Protein AF-A0A1E7ES60-F1 (afdb_monomer_lite)

Secondary structure (DSSP, 8-state):
------------S--------EEE-GGG-EEE-TTT----HHHHHHHHHHHHH---SS--EEEEEETTTTEEEEEEE-TT-SSPPBHHHHHHHHHHHHHPPPHHHHHHHHHSPTTSPP-HHHHHHHHHHHHHHHHHHHHHTT----

Organism: NCBI:txid635003

InterPro domains:
  IPR012340 Nucleic acid-binding, OB-fold [G3DSA:2.40.50.140] (4-117)
  IPR012340 Nucleic acid-binding, OB-fold [SSF50249] (58-112)
  IPR013846 mRNA capping enzyme, C-terminal domain [PF03919] (33-106)

Structure (mmCIF, N/CA/C/O backbone):
data_AF-A0A1E7ES60-F1
#
_entry.id   AF-A0A1E7ES60-F1
#
loop_
_atom_site.group_PDB
_atom_site.id
_atom_site.type_symbol
_atom_site.label_atom_id
_atom_site.label_alt_id
_atom_site.label_comp_id
_atom_site.label_asym_id
_atom_site.label_entity_id
_atom_site.label_seq_id
_atom_site.pdbx_PDB_ins_code
_atom_site.Cartn_x
_atom_site.Cartn_y
_atom_site.Cartn_z
_atom_site.occupancy
_atom_site.B_iso_or_equiv
_atom_site.auth_seq_id
_atom_site.auth_comp_id
_atom_site.auth_asym_id
_atom_site.auth_atom_id
_atom_site.pdbx_PDB_model_num
ATOM 1 N N . MET A 1 1 ? 22.400 56.975 -8.369 1.00 43.59 1 MET A N 1
ATOM 2 C CA . MET A 1 1 ? 21.358 56.169 -9.038 1.00 43.59 1 MET A CA 1
ATOM 3 C C . MET A 1 1 ? 22.030 55.004 -9.739 1.00 43.59 1 MET A C 1
ATOM 5 O O . MET A 1 1 ? 22.683 55.236 -10.743 1.00 43.59 1 MET A O 1
ATOM 9 N N . ALA A 1 2 ? 21.927 53.813 -9.154 1.00 41.75 2 ALA A N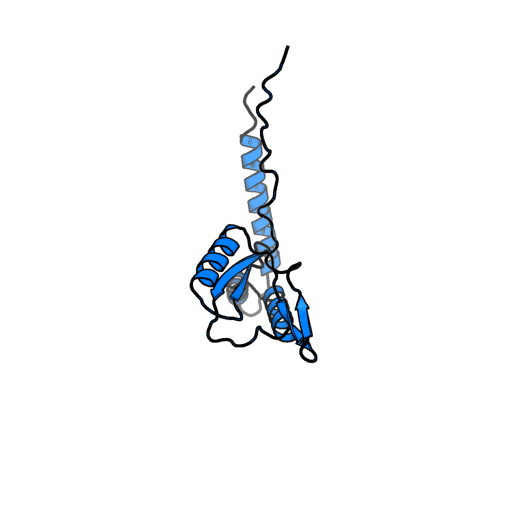 1
ATOM 10 C CA . ALA A 1 2 ? 21.870 52.503 -9.809 1.00 41.75 2 ALA A CA 1
ATOM 11 C C . ALA A 1 2 ? 21.872 51.477 -8.667 1.00 41.75 2 ALA A C 1
ATOM 13 O O . ALA A 1 2 ? 22.897 51.224 -8.041 1.00 41.75 2 ALA A O 1
ATOM 14 N N . ASP A 1 3 ? 20.665 51.042 -8.329 1.00 36.84 3 ASP A N 1
ATOM 15 C CA . ASP A 1 3 ? 20.319 50.119 -7.257 1.00 36.84 3 ASP A CA 1
ATOM 16 C C . ASP A 1 3 ? 20.841 48.712 -7.587 1.00 36.84 3 ASP A C 1
ATOM 18 O O . ASP A 1 3 ? 20.545 48.156 -8.647 1.00 36.84 3 ASP A O 1
ATOM 22 N N . GLY A 1 4 ? 21.679 48.171 -6.704 1.00 43.28 4 GLY A N 1
ATOM 23 C CA . GLY A 1 4 ? 22.247 46.832 -6.807 1.00 43.28 4 GLY A CA 1
ATOM 24 C C . GLY A 1 4 ? 21.235 45.802 -6.325 1.00 43.28 4 GLY A C 1
ATOM 25 O O . GLY A 1 4 ? 21.339 45.306 -5.206 1.00 43.28 4 GLY A O 1
ATOM 26 N N . GLY A 1 5 ? 20.254 45.496 -7.172 1.00 33.72 5 GLY A N 1
ATOM 27 C CA . GLY A 1 5 ? 19.283 44.437 -6.930 1.00 33.72 5 GLY A CA 1
ATOM 28 C C . GLY A 1 5 ? 19.958 43.068 -6.955 1.00 33.72 5 GLY A C 1
ATOM 29 O O . GLY A 1 5 ? 20.192 42.494 -8.018 1.00 33.72 5 GLY A O 1
ATOM 30 N N . TYR A 1 6 ? 20.262 42.533 -5.772 1.00 41.00 6 TYR A N 1
ATOM 31 C CA . TYR A 1 6 ? 20.520 41.112 -5.582 1.00 41.00 6 TYR A CA 1
ATOM 32 C C . TYR A 1 6 ? 19.271 40.350 -6.024 1.00 41.00 6 TYR A C 1
ATOM 34 O O . TYR A 1 6 ? 18.265 40.320 -5.315 1.00 41.00 6 TYR A O 1
ATOM 42 N N . ASN A 1 7 ? 19.331 39.746 -7.212 1.00 41.75 7 ASN A N 1
ATOM 43 C CA . ASN A 1 7 ? 18.328 38.794 -7.665 1.00 41.75 7 ASN A CA 1
ATOM 44 C C . ASN A 1 7 ? 18.360 37.589 -6.723 1.00 41.75 7 ASN A C 1
ATOM 46 O O . ASN A 1 7 ? 19.124 36.642 -6.909 1.00 41.75 7 ASN A O 1
ATOM 50 N N . HIS A 1 8 ? 17.512 37.641 -5.701 1.00 40.12 8 HIS A N 1
ATOM 51 C CA . HIS A 1 8 ? 17.054 36.476 -4.972 1.00 40.12 8 HIS A CA 1
ATOM 52 C C . HIS A 1 8 ? 16.254 35.648 -5.981 1.00 40.12 8 HIS A C 1
ATOM 54 O O . HIS A 1 8 ? 15.051 35.840 -6.156 1.00 40.12 8 HIS A O 1
ATOM 60 N N . ARG A 1 9 ? 16.954 34.791 -6.737 1.00 39.56 9 ARG A N 1
ATOM 61 C CA . ARG A 1 9 ? 16.306 33.701 -7.459 1.00 39.56 9 ARG A CA 1
ATOM 62 C C . ARG A 1 9 ? 15.603 32.885 -6.387 1.00 39.56 9 ARG A C 1
ATOM 64 O O . ARG A 1 9 ? 16.254 32.171 -5.630 1.00 39.56 9 ARG A O 1
ATOM 71 N N . ARG A 1 10 ? 14.292 33.084 -6.279 1.00 40.09 10 ARG A N 1
ATOM 72 C CA . ARG A 1 10 ? 13.399 32.152 -5.611 1.00 40.09 10 ARG A CA 1
ATOM 73 C C . ARG A 1 10 ? 13.713 30.780 -6.193 1.00 40.09 10 ARG A C 1
ATOM 75 O O . ARG A 1 10 ? 13.583 30.583 -7.398 1.00 40.09 10 ARG A O 1
ATOM 82 N N . ALA A 1 11 ? 14.202 29.891 -5.343 1.00 42.84 11 ALA A N 1
ATOM 83 C CA . ALA A 1 11 ? 14.204 28.460 -5.588 1.00 42.84 11 ALA A CA 1
ATOM 84 C C . ALA A 1 11 ? 12.755 27.968 -5.430 1.00 42.84 11 ALA A C 1
ATOM 86 O O . ALA A 1 11 ? 12.447 27.228 -4.504 1.00 42.84 11 ALA A O 1
ATOM 87 N N . ASP A 1 12 ? 11.857 28.507 -6.258 1.00 42.22 12 ASP A N 1
ATOM 88 C CA . ASP A 1 12 ? 10.484 28.031 -6.368 1.00 42.22 12 ASP A CA 1
ATOM 89 C C . ASP A 1 12 ? 10.533 26.786 -7.276 1.00 42.22 12 ASP A C 1
ATOM 91 O O . ASP A 1 12 ? 10.764 26.907 -8.476 1.00 42.22 12 ASP A O 1
ATOM 95 N N . ASP A 1 13 ? 10.379 25.611 -6.658 1.00 45.12 13 ASP A N 1
ATOM 96 C CA . ASP A 1 13 ? 9.638 24.445 -7.172 1.00 45.12 13 ASP A CA 1
ATOM 97 C C . ASP A 1 13 ? 10.024 23.811 -8.531 1.00 45.12 13 ASP A C 1
ATOM 99 O O . ASP A 1 13 ? 9.143 23.432 -9.297 1.00 45.12 13 ASP A O 1
ATOM 103 N N . ASP A 1 14 ? 11.313 23.594 -8.815 1.00 42.62 14 ASP A N 1
ATOM 104 C CA . ASP A 1 14 ? 11.765 22.834 -10.009 1.00 42.62 14 ASP A CA 1
ATOM 105 C C . ASP A 1 14 ? 12.347 21.428 -9.692 1.00 42.62 14 ASP A C 1
ATOM 107 O O . ASP A 1 14 ? 12.975 20.806 -10.545 1.00 42.62 14 ASP A O 1
ATOM 111 N N . ASP A 1 15 ? 12.125 20.887 -8.484 1.00 47.41 15 ASP A N 1
ATOM 112 C CA . ASP A 1 15 ? 12.553 19.523 -8.078 1.00 47.41 15 ASP A CA 1
ATOM 113 C C . ASP A 1 15 ? 11.454 18.451 -8.237 1.00 47.41 15 ASP A C 1
ATOM 115 O O . ASP A 1 15 ? 11.603 17.305 -7.792 1.00 47.41 15 ASP A O 1
ATOM 119 N N . ASP A 1 16 ? 10.335 18.810 -8.859 1.00 54.28 16 ASP A N 1
ATOM 120 C CA . ASP A 1 16 ? 9.114 18.006 -8.908 1.00 54.28 16 ASP A CA 1
ATOM 121 C C . ASP A 1 16 ? 8.915 17.369 -10.29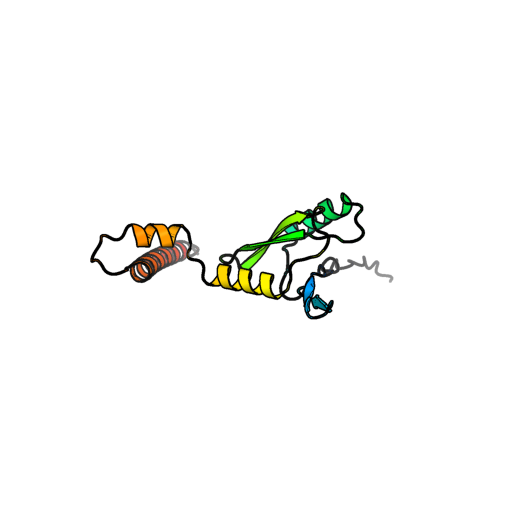1 1.00 54.28 16 ASP A C 1
ATOM 123 O O . ASP A 1 16 ? 7.805 17.340 -10.815 1.00 54.28 16 ASP A O 1
ATOM 127 N N . ASP A 1 17 ? 9.990 16.874 -10.919 1.00 56.19 17 ASP A N 1
ATOM 128 C CA . ASP A 1 17 ? 9.842 16.048 -12.122 1.00 56.19 17 ASP A CA 1
ATOM 129 C C . ASP A 1 17 ? 9.122 14.751 -11.706 1.00 56.19 17 ASP A C 1
ATOM 131 O O . ASP A 1 17 ? 9.685 13.943 -10.947 1.00 56.19 17 ASP A O 1
ATOM 135 N N . PRO A 1 18 ? 7.843 14.562 -12.089 1.00 64.94 18 PRO A N 1
ATOM 136 C CA . PRO A 1 18 ? 7.058 13.464 -11.569 1.00 64.94 18 PRO A CA 1
ATOM 137 C C . PRO A 1 18 ? 7.637 12.172 -12.130 1.00 64.94 18 PRO A C 1
ATOM 139 O O . PRO A 1 18 ? 7.678 11.968 -13.346 1.00 64.94 18 PRO A O 1
ATOM 142 N N . LEU A 1 19 ? 8.067 11.280 -11.234 1.00 79.31 19 LEU A N 1
ATOM 143 C CA . LEU A 1 19 ? 8.518 9.945 -11.608 1.00 79.31 19 LEU A CA 1
ATOM 144 C C . LEU A 1 19 ? 7.456 9.302 -12.506 1.00 79.31 19 LEU A C 1
ATOM 146 O O . LEU A 1 19 ? 6.330 9.040 -12.074 1.00 79.31 19 LEU A O 1
ATOM 150 N N . THR A 1 20 ? 7.826 9.038 -13.758 1.00 86.75 20 THR A N 1
ATOM 151 C CA . THR A 1 20 ? 6.933 8.355 -14.688 1.00 86.75 20 THR A CA 1
ATOM 152 C C . THR A 1 20 ? 6.861 6.884 -14.303 1.00 86.75 20 THR A C 1
ATOM 154 O O . THR A 1 20 ? 7.853 6.155 -14.347 1.00 86.75 20 THR A O 1
ATOM 157 N N . THR A 1 21 ? 5.683 6.441 -13.873 1.00 90.44 21 THR A N 1
ATOM 158 C CA . THR A 1 21 ? 5.434 5.059 -13.459 1.00 90.44 21 THR A CA 1
ATOM 159 C C . THR A 1 21 ? 4.424 4.415 -14.388 1.00 90.44 21 THR A C 1
ATOM 161 O O . THR A 1 21 ? 3.466 5.039 -14.843 1.00 90.44 21 THR A O 1
ATOM 164 N N . GLY A 1 22 ? 4.637 3.139 -14.690 1.00 92.44 22 GLY A N 1
ATOM 165 C CA . GLY A 1 22 ? 3.768 2.415 -15.599 1.00 92.44 22 GLY A CA 1
ATOM 166 C C . GLY A 1 22 ? 3.752 0.924 -15.329 1.00 92.44 22 GLY A C 1
ATOM 167 O O . GLY A 1 22 ? 4.699 0.348 -14.794 1.00 92.44 22 GLY A O 1
ATOM 168 N N . VAL A 1 23 ? 2.642 0.308 -15.713 1.00 93.81 23 VAL A N 1
ATOM 169 C CA . VAL A 1 23 ? 2.409 -1.135 -15.610 1.00 93.81 23 VAL A CA 1
ATOM 170 C C . VAL A 1 23 ? 2.039 -1.692 -16.983 1.00 93.81 23 VAL A C 1
ATOM 172 O O . VAL A 1 23 ? 1.728 -0.934 -17.906 1.00 93.81 23 VAL A O 1
ATOM 175 N N . MET A 1 24 ? 2.079 -3.014 -17.145 1.00 94.31 24 MET A N 1
ATOM 176 C CA . MET A 1 24 ? 1.674 -3.643 -18.405 1.00 94.31 24 MET A CA 1
ATOM 177 C C . MET A 1 24 ? 0.152 -3.570 -18.574 1.00 94.31 24 MET A C 1
ATOM 179 O O . MET A 1 24 ? -0.591 -3.935 -17.664 1.00 94.31 24 MET A O 1
ATOM 183 N N . GLY A 1 25 ? -0.312 -3.128 -19.741 1.00 90.81 25 GLY A N 1
ATOM 184 C CA . GLY A 1 25 ? -1.715 -3.157 -20.155 1.00 90.81 25 GLY A CA 1
ATOM 185 C C . GLY A 1 25 ? -2.034 -4.323 -21.095 1.00 90.81 25 GLY A C 1
ATOM 186 O O . GLY A 1 25 ? -1.194 -5.186 -21.365 1.00 90.81 25 GLY A O 1
ATOM 187 N N . ASN A 1 26 ? -3.257 -4.324 -21.628 1.00 87.56 26 ASN A N 1
ATOM 188 C CA . ASN A 1 26 ? -3.705 -5.311 -22.614 1.00 87.56 26 ASN A CA 1
ATOM 189 C C . ASN A 1 26 ? -2.977 -5.119 -23.956 1.00 87.56 26 ASN A C 1
ATOM 191 O O . ASN A 1 26 ? -2.547 -4.013 -24.270 1.00 87.56 26 ASN A O 1
ATOM 195 N N . GLU A 1 27 ? -2.872 -6.173 -24.771 1.00 84.19 27 GLU A N 1
ATOM 196 C CA . GLU A 1 27 ? -2.405 -6.081 -26.171 1.00 84.19 27 GLU A CA 1
ATOM 197 C C . GLU A 1 27 ? -1.058 -5.339 -26.348 1.00 84.19 27 GLU A C 1
ATOM 199 O O . GLU A 1 27 ? -0.875 -4.573 -27.287 1.00 84.19 27 GLU A O 1
ATOM 204 N N . GLN A 1 28 ? -0.097 -5.569 -25.441 1.00 75.06 28 GLN A N 1
ATOM 205 C CA . GLN A 1 28 ? 1.230 -4.915 -25.427 1.00 75.06 28 GLN A CA 1
ATOM 206 C C . GLN A 1 28 ? 1.206 -3.393 -25.195 1.00 75.06 28 GLN A C 1
ATOM 208 O O . GLN A 1 28 ? 2.187 -2.705 -25.476 1.00 75.06 28 GLN A O 1
ATOM 213 N N . THR A 1 29 ? 0.118 -2.855 -24.648 1.00 88.50 29 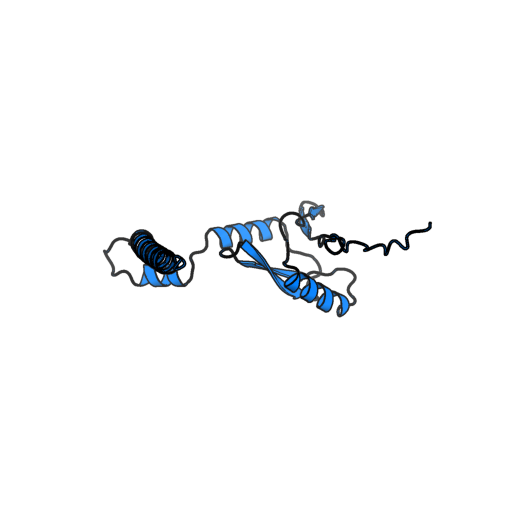THR A N 1
ATOM 214 C CA . THR A 1 29 ? 0.069 -1.456 -24.206 1.00 88.50 29 THR A CA 1
ATOM 215 C C . THR A 1 29 ? 0.744 -1.276 -22.844 1.00 88.50 29 THR A C 1
ATOM 217 O O . THR A 1 29 ? 0.933 -2.232 -22.088 1.00 88.50 29 THR A O 1
ATOM 220 N N . SER A 1 30 ? 1.108 -0.037 -22.515 1.00 89.38 30 SER A N 1
ATOM 221 C CA . SER A 1 30 ? 1.467 0.370 -21.156 1.00 89.38 30 SER A CA 1
ATOM 222 C C . SER A 1 30 ? 0.351 1.225 -20.560 1.00 89.38 30 SER A C 1
ATOM 224 O O . SER A 1 30 ? -0.303 2.000 -21.259 1.00 89.38 30 SER A O 1
ATOM 226 N N . VAL A 1 31 ? 0.124 1.076 -19.258 1.00 93.25 31 VAL A N 1
ATOM 227 C CA . VAL A 1 31 ? -0.804 1.918 -18.497 1.00 93.25 31 VAL A CA 1
ATOM 228 C C . VAL A 1 31 ? 0.021 2.864 -17.641 1.00 93.25 31 VAL A C 1
ATOM 230 O O . VAL A 1 31 ? 0.793 2.412 -16.795 1.00 93.25 31 VAL A O 1
ATOM 233 N N . ASP A 1 32 ? -0.140 4.165 -17.874 1.00 92.75 32 ASP A N 1
ATOM 234 C CA . ASP A 1 32 ? 0.485 5.213 -17.068 1.00 92.75 32 ASP A CA 1
ATOM 235 C C . ASP A 1 32 ? -0.192 5.301 -15.694 1.00 92.75 32 ASP A C 1
ATOM 237 O O . ASP A 1 32 ? -1.401 5.520 -15.582 1.00 92.75 32 ASP A O 1
ATOM 241 N N . MET A 1 33 ? 0.611 5.127 -14.648 1.00 92.69 33 MET A N 1
ATOM 242 C CA . MET A 1 33 ? 0.196 5.145 -13.249 1.00 92.69 33 MET A CA 1
ATOM 243 C C . MET A 1 33 ? 0.752 6.357 -12.491 1.00 92.69 33 MET A C 1
ATOM 245 O O . MET A 1 33 ? 0.481 6.492 -11.299 1.00 92.69 33 MET A O 1
ATOM 249 N N . SER A 1 34 ? 1.448 7.282 -13.160 1.00 90.94 34 SER A N 1
ATOM 250 C CA . SER A 1 34 ? 2.169 8.414 -12.542 1.00 90.94 34 SER A CA 1
ATOM 251 C C . SER A 1 34 ? 1.264 9.360 -11.749 1.00 90.94 34 SER A C 1
ATOM 253 O O . SER A 1 34 ? 1.700 10.048 -10.830 1.00 90.94 34 SER A O 1
ATOM 255 N N . ARG A 1 35 ? -0.036 9.389 -12.068 1.00 88.75 35 ARG A N 1
ATOM 256 C CA . ARG A 1 35 ? -1.029 10.160 -11.300 1.00 88.75 35 ARG A CA 1
ATOM 257 C C . ARG A 1 35 ? -1.384 9.526 -9.954 1.00 88.75 35 ARG A C 1
ATOM 259 O O . ARG A 1 35 ? -1.806 10.251 -9.057 1.00 88.75 35 ARG A O 1
ATOM 266 N N . TYR A 1 36 ? -1.245 8.208 -9.836 1.00 89.38 36 TYR A N 1
ATOM 267 C CA . TYR A 1 36 ? -1.706 7.415 -8.695 1.00 89.38 36 TYR A CA 1
ATOM 268 C C . TYR A 1 36 ? -0.561 6.908 -7.822 1.00 89.38 36 TYR A C 1
ATOM 270 O O . TYR A 1 36 ? -0.714 6.844 -6.605 1.00 89.38 36 TYR A O 1
ATOM 278 N N . VAL A 1 37 ? 0.577 6.567 -8.426 1.00 91.88 37 VAL A N 1
ATOM 279 C CA . VAL A 1 37 ? 1.782 6.146 -7.711 1.00 91.88 37 VAL A CA 1
ATOM 280 C C . VAL A 1 37 ? 2.668 7.366 -7.521 1.00 91.88 37 VAL A C 1
ATOM 282 O O . VAL A 1 37 ? 3.365 7.795 -8.438 1.00 91.88 37 VAL A O 1
ATOM 285 N N . LYS A 1 38 ? 2.615 7.935 -6.316 1.00 92.50 38 LYS A N 1
ATOM 286 C CA . LYS A 1 38 ? 3.433 9.080 -5.914 1.00 92.50 38 LYS A CA 1
ATOM 287 C C . LYS A 1 38 ? 4.270 8.701 -4.706 1.00 92.50 38 LYS A C 1
ATOM 289 O O . LYS A 1 38 ? 3.723 8.468 -3.631 1.00 92.50 38 LYS A O 1
ATOM 294 N N . LEU A 1 39 ? 5.581 8.637 -4.904 1.00 92.38 39 LEU A N 1
ATOM 295 C CA . LEU A 1 39 ? 6.533 8.404 -3.826 1.00 92.38 39 LEU A CA 1
ATOM 296 C C . LEU A 1 39 ? 6.848 9.731 -3.120 1.00 92.38 39 LEU A C 1
ATOM 298 O O . LEU A 1 39 ? 7.122 10.720 -3.805 1.00 92.38 39 LEU A O 1
ATOM 302 N N . PRO A 1 40 ? 6.868 9.764 -1.776 1.00 92.38 40 PRO A N 1
ATOM 303 C CA . PRO A 1 40 ? 7.466 10.861 -1.029 1.00 92.38 40 PRO A CA 1
ATOM 304 C C . PRO A 1 40 ? 8.919 11.090 -1.458 1.00 92.38 40 PRO A C 1
ATOM 306 O O . PRO A 1 40 ? 9.604 10.161 -1.895 1.00 92.38 40 PRO A O 1
ATOM 309 N N . ALA A 1 41 ? 9.422 12.315 -1.286 1.00 91.38 41 ALA A N 1
ATOM 310 C CA . ALA A 1 41 ? 10.766 12.689 -1.731 1.00 91.38 41 ALA A CA 1
ATOM 311 C C . ALA A 1 41 ? 11.858 11.736 -1.210 1.00 91.38 41 ALA A C 1
ATOM 313 O O . ALA A 1 41 ? 12.725 11.321 -1.974 1.00 91.38 41 ALA A O 1
ATOM 314 N N . SER A 1 42 ? 11.775 11.319 0.059 1.00 92.12 42 SER A N 1
ATOM 315 C CA . SER A 1 42 ? 12.714 10.361 0.658 1.00 92.12 42 SER A CA 1
ATOM 316 C C . SER A 1 42 ? 12.753 9.021 -0.079 1.00 92.12 42 SER A C 1
ATOM 318 O O . SER A 1 42 ? 13.825 8.466 -0.301 1.00 92.12 42 SER A O 1
ATOM 320 N N . GLU A 1 43 ? 11.592 8.515 -0.487 1.00 95.25 43 GLU A N 1
ATOM 321 C CA . GLU A 1 43 ? 11.458 7.240 -1.190 1.00 95.25 43 GLU A CA 1
ATOM 322 C C . GLU A 1 43 ? 11.899 7.362 -2.651 1.00 95.25 43 GLU A C 1
ATOM 324 O O . GLU A 1 43 ? 12.553 6.461 -3.177 1.00 95.25 43 GLU A O 1
ATOM 329 N N . ARG A 1 44 ? 11.624 8.507 -3.289 1.00 92.94 44 ARG A N 1
ATOM 330 C CA . ARG A 1 44 ? 12.122 8.816 -4.634 1.00 92.94 44 ARG A CA 1
ATOM 331 C C . ARG A 1 44 ? 13.650 8.850 -4.673 1.00 92.94 44 ARG A C 1
ATOM 333 O O . ARG A 1 44 ? 14.231 8.214 -5.545 1.00 92.94 44 ARG A O 1
ATOM 340 N N . PHE A 1 45 ? 14.301 9.518 -3.720 1.00 92.81 45 PHE A N 1
ATOM 341 C CA . PHE A 1 45 ? 15.767 9.576 -3.680 1.00 92.81 45 PHE A CA 1
ATOM 342 C C . PHE A 1 45 ? 16.402 8.196 -3.485 1.00 92.81 45 PHE A C 1
ATOM 344 O O . PHE A 1 45 ? 17.429 7.905 -4.094 1.00 92.81 45 PHE A O 1
ATOM 351 N N . ARG A 1 46 ? 15.776 7.323 -2.684 1.00 94.62 46 ARG A N 1
ATOM 352 C CA . ARG A 1 46 ? 16.205 5.922 -2.545 1.00 94.62 46 ARG A CA 1
ATOM 353 C C . ARG A 1 46 ? 16.088 5.162 -3.868 1.00 94.62 46 ARG A C 1
ATOM 355 O O . ARG A 1 46 ? 17.035 4.494 -4.266 1.00 94.62 46 ARG A O 1
ATOM 362 N N . LEU A 1 47 ? 14.960 5.300 -4.566 1.00 94.19 47 LEU A N 1
ATOM 363 C CA . LEU A 1 47 ? 14.756 4.680 -5.877 1.00 94.19 47 LEU A CA 1
ATOM 364 C C . LEU A 1 47 ? 15.783 5.175 -6.901 1.00 94.19 47 LEU A C 1
ATOM 366 O O . LEU A 1 47 ? 16.342 4.376 -7.647 1.00 94.19 47 LEU A O 1
ATOM 370 N N . GLU A 1 48 ? 16.034 6.482 -6.955 1.00 91.69 48 GLU A N 1
ATOM 371 C CA . GLU A 1 48 ? 16.984 7.074 -7.899 1.00 91.69 48 GLU A CA 1
ATOM 372 C C . GLU A 1 48 ? 18.422 6.621 -7.643 1.00 91.69 48 GLU A C 1
ATOM 374 O O . GLU A 1 48 ? 19.134 6.325 -8.603 1.00 91.69 48 GLU A O 1
ATOM 379 N N . ALA A 1 49 ? 18.830 6.497 -6.377 1.00 91.75 49 ALA A N 1
ATOM 380 C CA . ALA A 1 49 ? 20.134 5.948 -6.021 1.00 91.75 49 ALA A CA 1
ATOM 381 C C . ALA A 1 49 ? 20.304 4.516 -6.562 1.00 91.75 49 ALA A C 1
ATOM 383 O O . ALA A 1 49 ? 21.232 4.255 -7.327 1.00 91.75 49 ALA A O 1
ATOM 384 N N . ASP A 1 50 ? 19.354 3.621 -6.282 1.00 92.44 50 ASP A N 1
ATOM 385 C CA . ASP A 1 50 ? 19.418 2.224 -6.737 1.00 92.44 50 ASP A CA 1
ATOM 386 C C . ASP A 1 50 ? 19.302 2.101 -8.271 1.00 92.44 50 ASP A C 1
ATOM 388 O O . ASP A 1 50 ? 19.886 1.214 -8.911 1.00 92.44 50 ASP A O 1
ATOM 392 N N . LYS A 1 51 ? 18.555 3.013 -8.902 1.00 89.88 51 LYS A N 1
ATOM 393 C CA . LYS A 1 51 ? 18.449 3.107 -10.362 1.00 89.88 51 LYS A CA 1
ATOM 394 C C . LYS A 1 51 ? 19.801 3.436 -10.998 1.00 89.88 51 LYS A C 1
ATOM 396 O O . LYS A 1 51 ? 20.121 2.869 -12.037 1.00 89.88 51 LYS A O 1
ATOM 401 N N . LEU A 1 52 ? 20.594 4.322 -10.393 1.00 87.94 52 LEU A N 1
ATOM 402 C CA . LEU A 1 52 ? 21.924 4.687 -10.896 1.00 87.94 52 LEU A CA 1
ATOM 403 C C . LEU A 1 52 ? 22.942 3.549 -10.756 1.00 87.94 52 LEU A C 1
ATOM 405 O O . LEU A 1 52 ? 23.857 3.442 -11.572 1.00 87.94 52 LEU A O 1
ATOM 409 N N . GLU A 1 53 ? 22.772 2.679 -9.762 1.00 85.88 53 GLU A N 1
ATOM 410 C CA . GLU A 1 53 ? 23.631 1.506 -9.561 1.00 85.88 53 GLU A CA 1
ATOM 411 C C . GLU A 1 53 ? 23.353 0.379 -10.569 1.00 85.88 53 GLU A C 1
ATOM 413 O O . GLU A 1 53 ? 24.209 -0.474 -10.822 1.00 85.88 53 GLU A O 1
ATOM 418 N N . THR A 1 54 ? 22.172 0.377 -11.193 1.00 78.06 54 THR A N 1
ATOM 419 C CA . THR A 1 54 ? 21.765 -0.648 -12.156 1.00 78.06 54 THR A CA 1
ATOM 420 C C . THR A 1 54 ? 21.941 -0.164 -13.595 1.00 78.06 54 THR A C 1
ATOM 422 O O . THR A 1 54 ? 21.206 0.683 -14.081 1.00 78.06 54 THR A O 1
ATOM 425 N N . ASN A 1 55 ? 22.874 -0.748 -14.354 1.00 77.12 55 ASN A N 1
ATOM 426 C CA . ASN A 1 55 ? 23.011 -0.446 -15.786 1.00 77.12 55 ASN A CA 1
ATOM 427 C C . ASN A 1 55 ? 22.022 -1.274 -16.628 1.00 77.12 55 ASN A C 1
ATOM 429 O O . ASN A 1 55 ? 22.410 -2.157 -17.396 1.00 77.12 55 ASN A O 1
ATOM 433 N N . ALA A 1 56 ? 20.726 -1.038 -16.422 1.00 79.81 56 ALA A N 1
ATOM 434 C CA . ALA A 1 56 ? 19.649 -1.728 -17.117 1.00 79.81 56 ALA A CA 1
ATOM 435 C C . ALA A 1 56 ? 18.963 -0.799 -18.123 1.00 79.81 56 ALA A C 1
ATOM 437 O O . ALA A 1 56 ? 18.760 0.384 -17.878 1.00 79.81 56 ALA A O 1
ATOM 438 N N . ARG A 1 57 ? 18.542 -1.350 -19.267 1.00 80.50 57 ARG A N 1
ATOM 439 C CA . ARG A 1 57 ? 17.747 -0.597 -20.252 1.00 80.50 57 ARG A CA 1
ATOM 440 C C . ARG A 1 57 ? 16.331 -0.294 -19.745 1.00 80.50 57 ARG A C 1
ATOM 442 O O . ARG A 1 57 ? 15.714 0.670 -20.185 1.00 80.50 57 ARG A O 1
ATOM 449 N N . ILE A 1 58 ? 15.808 -1.152 -18.872 1.00 83.31 58 ILE A N 1
ATOM 450 C CA . ILE A 1 58 ? 14.486 -1.037 -18.259 1.00 83.31 58 ILE A CA 1
ATOM 451 C C . ILE A 1 58 ? 14.678 -1.201 -16.755 1.00 83.31 58 ILE A C 1
ATOM 453 O O . ILE A 1 58 ? 15.314 -2.155 -16.313 1.00 83.31 58 ILE A O 1
ATOM 457 N N . HIS A 1 59 ? 14.108 -0.279 -15.987 1.00 91.62 59 HIS A N 1
ATOM 458 C CA . HIS A 1 59 ? 14.143 -0.298 -14.531 1.00 91.62 59 HIS A CA 1
ATOM 459 C C . HIS A 1 59 ? 12.760 -0.674 -14.014 1.00 91.62 59 HIS A C 1
ATOM 461 O O . HIS A 1 59 ? 11.785 0.030 -14.273 1.00 91.62 59 HIS A O 1
ATOM 467 N N . ILE A 1 60 ? 12.674 -1.793 -13.300 1.00 94.62 60 ILE A N 1
ATOM 468 C CA . ILE A 1 60 ? 11.446 -2.230 -12.636 1.00 94.62 60 ILE A CA 1
ATOM 469 C C . ILE A 1 60 ? 11.696 -2.131 -11.143 1.00 94.62 60 ILE A C 1
ATOM 471 O O . ILE A 1 60 ? 12.656 -2.708 -10.642 1.00 94.62 60 ILE A O 1
ATOM 475 N N . ALA A 1 61 ? 10.843 -1.388 -10.451 1.00 95.62 61 ALA A N 1
ATOM 476 C CA . ALA A 1 61 ? 10.890 -1.232 -9.009 1.00 95.62 61 ALA A CA 1
ATOM 477 C C . ALA A 1 61 ? 9.713 -1.964 -8.365 1.00 95.62 61 ALA A C 1
ATOM 479 O O . ALA A 1 61 ? 8.627 -2.071 -8.941 1.00 95.62 61 ALA A O 1
ATOM 480 N N . GLU A 1 62 ? 9.937 -2.454 -7.156 1.00 96.62 62 GLU A N 1
ATOM 481 C CA . GLU A 1 62 ? 8.890 -2.896 -6.254 1.00 96.62 62 GLU A CA 1
ATOM 482 C C . GLU A 1 62 ? 8.535 -1.755 -5.303 1.00 96.62 62 GLU A C 1
ATOM 484 O O . GLU A 1 62 ? 9.405 -1.151 -4.669 1.00 96.62 62 GLU A O 1
ATOM 489 N N . VAL A 1 63 ? 7.241 -1.457 -5.233 1.00 96.12 63 VAL A N 1
ATOM 490 C CA . VAL A 1 63 ? 6.671 -0.419 -4.378 1.00 96.12 63 VAL A CA 1
ATOM 491 C C . VAL A 1 63 ? 5.524 -1.007 -3.572 1.00 96.12 63 VAL A C 1
ATOM 493 O O . VAL A 1 63 ? 4.819 -1.904 -4.038 1.00 96.12 63 VAL A O 1
ATOM 496 N N . GLY A 1 64 ? 5.352 -0.495 -2.363 1.00 95.00 64 GLY A N 1
ATOM 497 C CA . GLY A 1 64 ? 4.259 -0.831 -1.470 1.00 95.00 64 GLY A CA 1
ATOM 498 C C . GLY A 1 64 ? 3.359 0.377 -1.269 1.00 95.00 64 GLY A C 1
ATOM 499 O O . GLY A 1 64 ? 3.772 1.515 -1.485 1.00 95.00 64 GLY A O 1
ATOM 500 N N . PHE A 1 65 ? 2.125 0.115 -0.859 1.00 93.94 65 PHE A N 1
ATOM 501 C CA . PHE A 1 65 ? 1.161 1.137 -0.479 1.00 93.94 65 PHE A CA 1
ATOM 502 C C . PHE A 1 65 ? 0.746 0.888 0.965 1.00 93.94 65 PHE A C 1
ATOM 504 O O . PHE A 1 65 ? 0.334 -0.225 1.299 1.00 93.94 65 PHE A O 1
ATOM 511 N N . ASP A 1 66 ? 0.884 1.898 1.817 1.00 91.06 66 ASP A N 1
ATOM 512 C CA . ASP A 1 66 ? 0.373 1.848 3.181 1.00 91.06 66 ASP A CA 1
ATOM 513 C C . ASP A 1 66 ? -1.054 2.424 3.209 1.00 91.06 66 ASP A C 1
ATOM 515 O O . ASP A 1 66 ? -1.232 3.631 3.033 1.00 91.06 66 ASP A O 1
ATOM 519 N N . PRO A 1 67 ? -2.091 1.598 3.445 1.00 86.94 67 PRO A N 1
ATOM 520 C CA . PRO A 1 67 ? -3.474 2.062 3.444 1.00 86.94 67 PRO A CA 1
ATOM 521 C C . PRO A 1 67 ? -3.813 2.980 4.627 1.00 86.94 67 PRO A C 1
ATOM 523 O O . PRO A 1 67 ? -4.823 3.681 4.566 1.00 86.94 67 PRO A O 1
ATOM 526 N N . LEU A 1 68 ? -3.011 2.986 5.699 1.00 85.81 68 LEU A N 1
ATOM 527 C CA . LEU A 1 68 ? -3.264 3.830 6.868 1.00 85.81 68 LEU A CA 1
ATOM 528 C C . LEU A 1 68 ? -2.816 5.273 6.636 1.00 85.81 68 LEU A C 1
ATOM 530 O O . LEU A 1 68 ? -3.545 6.202 6.983 1.00 85.81 68 LEU A O 1
ATOM 534 N N . SER A 1 69 ? -1.628 5.461 6.059 1.00 89.00 69 SER A N 1
ATOM 535 C CA . SER A 1 69 ? -1.107 6.784 5.688 1.00 89.00 69 SER A CA 1
ATOM 536 C C . SER A 1 69 ? -1.589 7.247 4.310 1.00 89.00 69 SER A C 1
ATOM 538 O O . SER A 1 69 ? -1.682 8.448 4.063 1.00 89.00 69 SER A O 1
ATOM 540 N N . GLY A 1 70 ? -1.934 6.310 3.423 1.00 89.88 70 GLY A N 1
ATOM 541 C CA . GLY A 1 70 ? -2.231 6.580 2.019 1.00 89.88 70 GLY A CA 1
ATOM 542 C C . GLY A 1 70 ? -0.981 6.856 1.180 1.00 89.88 70 GLY A C 1
ATOM 543 O O . GLY A 1 70 ? -1.097 7.409 0.085 1.00 89.88 70 GLY A O 1
ATOM 544 N N . GLU A 1 71 ? 0.205 6.511 1.684 1.00 93.12 71 GLU A N 1
ATOM 545 C CA . GLU A 1 71 ? 1.480 6.794 1.032 1.00 93.12 71 GLU A CA 1
ATOM 546 C C . GLU A 1 71 ? 2.048 5.558 0.328 1.00 93.12 71 GLU A C 1
ATOM 548 O O . GLU A 1 71 ? 1.945 4.421 0.798 1.00 93.12 71 GLU A O 1
ATOM 553 N N . TRP A 1 72 ? 2.682 5.792 -0.823 1.00 95.38 72 TRP A N 1
ATOM 554 C CA . TRP A 1 72 ? 3.506 4.783 -1.477 1.00 95.38 72 TRP A CA 1
ATOM 555 C C . TRP A 1 72 ? 4.920 4.820 -0.913 1.00 95.38 72 TRP A C 1
ATOM 557 O O . TRP A 1 72 ? 5.457 5.889 -0.636 1.00 95.38 72 TRP A O 1
ATOM 567 N N . TYR A 1 73 ? 5.558 3.661 -0.829 1.00 96.12 73 TYR A N 1
ATOM 568 C CA . TYR A 1 73 ? 6.951 3.541 -0.423 1.00 96.12 73 TYR A CA 1
ATOM 569 C C . TYR A 1 73 ? 7.712 2.600 -1.349 1.00 96.12 73 TYR A C 1
ATOM 571 O O . TYR A 1 73 ? 7.156 1.680 -1.951 1.00 96.12 73 TYR A O 1
ATOM 579 N N . TYR A 1 74 ? 9.004 2.854 -1.482 1.00 97.12 74 TYR A N 1
ATOM 580 C CA . TYR A 1 74 ? 9.907 2.092 -2.319 1.00 97.12 74 TYR A CA 1
ATOM 581 C C . TYR A 1 74 ? 10.541 0.950 -1.515 1.00 97.12 74 TYR A C 1
ATOM 583 O O . TYR A 1 74 ? 11.088 1.151 -0.423 1.00 97.12 74 TYR A O 1
ATOM 591 N N . LEU A 1 75 ? 10.484 -0.263 -2.073 1.00 96.56 75 LEU A N 1
ATOM 592 C CA . LEU A 1 75 ? 11.123 -1.433 -1.478 1.00 96.56 75 LEU A CA 1
ATOM 593 C C . LEU A 1 75 ? 12.493 -1.670 -2.102 1.00 96.56 75 LEU A C 1
ATOM 595 O O . LEU A 1 75 ? 13.498 -1.630 -1.394 1.00 96.56 75 LEU A O 1
ATOM 599 N N . THR A 1 76 ? 12.531 -1.969 -3.403 1.00 95.81 76 THR A N 1
ATOM 600 C CA . THR A 1 76 ? 13.766 -2.386 -4.077 1.00 95.81 76 THR A CA 1
ATOM 601 C C . THR A 1 76 ? 13.654 -2.357 -5.603 1.00 95.81 76 THR A C 1
ATOM 603 O O . THR A 1 76 ? 12.560 -2.445 -6.167 1.00 95.81 76 THR A O 1
ATOM 606 N N . MET A 1 77 ? 14.797 -2.298 -6.284 1.00 95.19 77 MET A N 1
ATOM 607 C CA . MET A 1 77 ? 14.912 -2.553 -7.712 1.00 95.19 77 MET A CA 1
ATOM 608 C C . MET A 1 77 ? 14.809 -4.057 -7.972 1.00 95.19 77 MET A C 1
ATOM 610 O O . MET A 1 77 ? 15.354 -4.883 -7.245 1.00 95.19 77 MET A O 1
ATOM 614 N N . ARG A 1 78 ? 14.122 -4.423 -9.051 1.00 94.56 78 ARG A N 1
ATOM 615 C CA . ARG A 1 78 ? 13.840 -5.804 -9.456 1.00 94.56 78 ARG A CA 1
ATOM 616 C C . ARG A 1 78 ? 14.567 -6.145 -10.758 1.00 94.56 78 ARG A C 1
ATOM 618 O O . ARG A 1 78 ? 13.921 -6.241 -11.803 1.00 94.56 78 ARG A O 1
ATOM 625 N N . PRO A 1 79 ? 15.904 -6.326 -10.730 1.00 92.31 79 PRO A N 1
ATOM 626 C CA . PRO A 1 79 ? 16.681 -6.660 -11.927 1.00 92.31 79 PRO A CA 1
ATOM 627 C C . PRO A 1 79 ? 16.352 -8.056 -12.474 1.00 92.31 79 PRO A C 1
ATOM 629 O O . PRO A 1 79 ? 16.673 -8.366 -13.617 1.00 92.31 79 PRO A O 1
ATOM 632 N N . ASP A 1 80 ? 15.710 -8.901 -11.665 1.00 91.88 80 ASP A N 1
ATOM 633 C CA . ASP A 1 80 ? 15.221 -10.224 -12.045 1.00 91.88 80 ASP A CA 1
ATOM 634 C C . ASP A 1 80 ? 14.001 -10.169 -12.976 1.00 91.88 80 ASP A C 1
ATOM 636 O O . ASP A 1 80 ? 13.699 -11.150 -13.660 1.00 91.88 80 ASP A O 1
ATOM 640 N N . LYS A 1 81 ? 13.286 -9.037 -13.020 1.00 91.25 81 LYS A N 1
ATOM 641 C CA . LYS A 1 81 ? 12.107 -8.876 -13.867 1.00 91.25 81 LYS A CA 1
ATOM 642 C C . LYS A 1 81 ? 12.470 -8.271 -15.217 1.00 91.25 81 LYS A C 1
ATOM 644 O O . LYS A 1 81 ? 13.239 -7.324 -15.323 1.00 91.25 81 LYS A O 1
ATOM 649 N N . VAL A 1 82 ? 11.824 -8.792 -16.258 1.00 90.94 82 VAL A N 1
ATOM 650 C CA . VAL A 1 82 ? 11.931 -8.281 -17.636 1.00 90.94 82 VAL A CA 1
ATOM 651 C C . VAL A 1 82 ? 10.742 -7.406 -18.042 1.00 90.94 82 VAL A C 1
ATOM 653 O O . VAL A 1 82 ? 10.799 -6.732 -19.066 1.00 90.94 82 VAL A O 1
ATOM 656 N N . ALA A 1 83 ? 9.665 -7.413 -17.249 1.00 91.62 83 ALA A N 1
ATOM 657 C CA . ALA A 1 83 ? 8.464 -6.607 -17.455 1.00 91.62 83 ALA A CA 1
ATOM 658 C C . ALA A 1 83 ? 7.776 -6.278 -16.111 1.00 91.62 83 ALA A C 1
ATOM 660 O O . ALA A 1 83 ? 7.868 -7.079 -15.170 1.00 91.62 83 ALA A O 1
ATOM 661 N N . PRO A 1 84 ? 7.084 -5.126 -16.000 1.00 93.50 84 PRO A N 1
ATOM 662 C CA . PRO A 1 84 ? 6.268 -4.817 -14.832 1.00 93.50 84 PRO A CA 1
ATOM 663 C C . PRO A 1 84 ? 5.025 -5.718 -14.769 1.00 93.50 84 PRO A C 1
ATOM 665 O O . PRO A 1 84 ? 4.683 -6.418 -15.723 1.00 93.50 84 PRO A O 1
ATOM 668 N N . ASN A 1 85 ? 4.334 -5.706 -13.628 1.00 95.25 85 ASN A N 1
ATOM 669 C CA . ASN A 1 85 ? 3.102 -6.480 -13.461 1.00 95.25 85 ASN A CA 1
ATOM 670 C C . ASN A 1 85 ? 2.011 -6.009 -14.442 1.00 95.25 85 ASN A C 1
ATOM 672 O O . ASN A 1 85 ? 1.992 -4.850 -14.858 1.00 95.25 85 ASN A O 1
ATOM 676 N N . HIS A 1 86 ? 1.074 -6.901 -14.775 1.00 96.06 86 HIS A N 1
ATOM 677 C CA . HIS A 1 86 ? -0.124 -6.537 -15.533 1.00 96.06 86 HIS A CA 1
ATOM 678 C C . HIS A 1 86 ? -1.079 -5.696 -14.678 1.00 96.06 86 HIS A C 1
ATOM 680 O O . HIS A 1 86 ? -1.211 -5.938 -13.476 1.00 96.06 86 HIS A O 1
ATOM 686 N N . ILE A 1 87 ? -1.792 -4.752 -15.296 1.00 95.19 87 ILE A N 1
ATOM 687 C CA . ILE A 1 87 ? -2.730 -3.853 -14.616 1.00 95.19 87 ILE A CA 1
ATOM 688 C C . ILE A 1 87 ? -3.781 -4.623 -13.809 1.00 95.19 87 ILE A C 1
ATOM 690 O O . ILE A 1 87 ? -4.087 -4.239 -12.687 1.00 95.19 87 ILE A O 1
ATOM 694 N N . SER A 1 88 ? -4.270 -5.761 -14.312 1.00 95.12 88 SER A N 1
ATOM 695 C CA . SER A 1 88 ? -5.217 -6.609 -13.571 1.00 95.12 88 SER A CA 1
ATOM 696 C C . SER A 1 88 ? -4.636 -7.140 -12.261 1.00 95.12 88 SER A C 1
ATOM 698 O O . SER A 1 88 ? -5.351 -7.212 -11.268 1.00 95.12 88 SER A O 1
ATOM 700 N N . THR A 1 89 ? -3.345 -7.486 -12.241 1.00 95.12 89 THR A N 1
ATOM 701 C CA . THR A 1 89 ? -2.657 -7.914 -11.017 1.00 95.12 89 THR A CA 1
ATOM 702 C C . THR A 1 89 ? -2.558 -6.754 -10.037 1.00 95.12 89 THR A C 1
ATOM 704 O O . THR A 1 89 ? -2.893 -6.918 -8.873 1.00 95.12 89 THR A O 1
ATOM 707 N N . VAL A 1 90 ? -2.162 -5.570 -10.514 1.00 94.19 90 VAL A N 1
ATOM 708 C CA . VAL A 1 90 ? -2.030 -4.377 -9.665 1.00 94.19 90 VAL A CA 1
ATOM 709 C C . VAL A 1 90 ? -3.373 -3.968 -9.060 1.00 94.19 90 VAL A C 1
ATOM 711 O O . VAL A 1 90 ? -3.451 -3.739 -7.857 1.00 94.19 90 VAL A O 1
ATOM 714 N N . LEU A 1 91 ? -4.444 -3.935 -9.858 1.00 93.75 91 LEU A N 1
ATOM 715 C CA . LEU A 1 91 ? -5.793 -3.641 -9.367 1.00 93.75 91 LEU A CA 1
ATOM 716 C C . LEU A 1 91 ? -6.282 -4.691 -8.363 1.00 93.75 91 LEU A C 1
ATOM 718 O O . LEU A 1 91 ? -6.892 -4.325 -7.364 1.00 93.75 91 LEU A O 1
ATOM 722 N N . GLY A 1 92 ? -5.985 -5.973 -8.599 1.00 95.00 92 GLY A N 1
ATOM 723 C CA . GLY A 1 92 ? -6.293 -7.047 -7.653 1.00 95.00 92 GLY A CA 1
ATOM 724 C C . GLY A 1 92 ? -5.612 -6.834 -6.301 1.00 95.00 92 GLY A C 1
ATOM 725 O O . GLY A 1 92 ? -6.280 -6.872 -5.274 1.00 95.00 92 GLY A O 1
ATOM 726 N N . THR A 1 93 ? -4.315 -6.519 -6.302 1.00 93.44 93 THR A N 1
ATOM 727 C CA . THR A 1 93 ? -3.566 -6.230 -5.071 1.00 93.44 93 THR A CA 1
ATOM 728 C C . THR A 1 93 ? -4.087 -4.980 -4.357 1.00 93.44 93 THR A C 1
ATOM 730 O O . THR A 1 93 ? -4.189 -4.976 -3.135 1.00 93.44 93 THR A O 1
ATOM 733 N N . LEU A 1 94 ? -4.461 -3.922 -5.084 1.00 91.31 94 LEU A N 1
ATOM 734 C CA . LEU A 1 94 ? -5.046 -2.723 -4.470 1.00 91.31 94 LEU A CA 1
ATOM 735 C C . LEU A 1 94 ? -6.410 -3.005 -3.823 1.00 91.31 94 LEU A C 1
ATOM 737 O O . LEU A 1 94 ? -6.677 -2.500 -2.734 1.00 91.31 94 LEU A O 1
ATOM 741 N N . LEU A 1 95 ? -7.255 -3.821 -4.463 1.00 92.31 95 LEU A N 1
ATOM 742 C CA . LEU A 1 95 ? -8.526 -4.251 -3.877 1.00 92.31 95 LEU A CA 1
ATOM 743 C C . LEU A 1 95 ? -8.292 -5.080 -2.614 1.00 92.31 95 LEU A C 1
ATOM 745 O O . LEU A 1 95 ? -8.898 -4.796 -1.585 1.00 92.31 95 LEU A O 1
ATOM 749 N N . GLU A 1 96 ? -7.360 -6.030 -2.662 1.00 91.50 96 GLU A N 1
ATOM 750 C CA . GLU A 1 96 ? -6.983 -6.844 -1.506 1.00 91.50 96 GLU A CA 1
ATOM 751 C C . GLU A 1 96 ? -6.512 -5.975 -0.333 1.00 91.50 96 GLU A C 1
ATOM 753 O O . GLU A 1 96 ? -7.011 -6.128 0.778 1.00 91.50 96 GLU A O 1
ATOM 758 N N . LEU A 1 97 ? -5.632 -4.999 -0.580 1.00 89.31 97 LEU A N 1
ATOM 759 C CA . LEU A 1 97 ? -5.203 -4.040 0.442 1.00 89.31 97 LEU A CA 1
ATOM 760 C C . LEU A 1 97 ? -6.383 -3.249 1.020 1.00 89.31 97 LEU A C 1
ATOM 762 O O . LEU A 1 97 ? -6.446 -3.048 2.231 1.00 89.31 97 LEU A O 1
ATOM 766 N N . SER A 1 98 ? -7.334 -2.840 0.176 1.00 86.12 98 SER A N 1
ATOM 767 C CA . SER A 1 98 ? -8.509 -2.068 0.602 1.00 86.12 98 SER A CA 1
ATOM 768 C C . SER A 1 98 ? -9.519 -2.873 1.428 1.00 86.12 98 SER A C 1
ATOM 770 O O . SER A 1 98 ? -10.246 -2.299 2.238 1.00 86.12 98 SER A O 1
ATOM 772 N N . GLU A 1 99 ? -9.559 -4.192 1.238 1.00 87.75 99 GLU A N 1
ATOM 773 C CA . GLU A 1 99 ? -10.471 -5.105 1.935 1.00 87.75 99 GLU A CA 1
ATOM 774 C C . GLU A 1 99 ? -9.800 -5.834 3.109 1.00 87.75 99 GLU A C 1
ATOM 776 O O . GLU A 1 99 ? -10.484 -6.468 3.919 1.00 87.75 99 GLU A O 1
ATOM 781 N N . SER A 1 100 ? -8.471 -5.750 3.214 1.00 87.38 100 SER A N 1
ATOM 782 C CA . SER A 1 100 ? -7.696 -6.445 4.236 1.00 87.38 100 SER A CA 1
ATOM 783 C C . SER A 1 100 ? -8.037 -5.961 5.650 1.00 87.38 100 SER A C 1
ATOM 785 O O . SER A 1 100 ? -8.182 -4.769 5.921 1.00 87.38 100 SER A O 1
ATOM 787 N N . LEU A 1 101 ? -8.163 -6.918 6.574 1.00 87.69 101 LEU A N 1
ATOM 788 C CA . LEU A 1 101 ? -8.250 -6.628 8.003 1.00 87.69 101 LEU A CA 1
ATOM 789 C C . LEU A 1 101 ? -6.842 -6.400 8.538 1.00 87.69 101 LEU A C 1
ATOM 791 O O . LEU A 1 101 ? -5.921 -7.146 8.194 1.00 87.69 101 LEU A O 1
ATOM 795 N N . THR A 1 102 ? -6.682 -5.434 9.442 1.00 88.44 102 THR A N 1
ATOM 796 C CA . THR A 1 102 ? -5.414 -5.326 10.164 1.00 88.44 102 THR A CA 1
ATOM 797 C C . THR A 1 102 ? -5.206 -6.558 11.041 1.00 88.44 102 THR A C 1
ATOM 799 O O . THR A 1 102 ? -6.158 -7.209 11.491 1.00 88.44 102 THR A O 1
ATOM 802 N N . THR A 1 103 ? -3.944 -6.872 11.319 1.00 90.44 103 THR A N 1
ATOM 803 C CA . THR A 1 103 ? -3.583 -7.975 12.214 1.00 90.44 103 THR A CA 1
ATOM 804 C C . THR A 1 103 ? -4.263 -7.823 13.576 1.00 90.44 103 THR A C 1
ATOM 806 O O . THR A 1 103 ? -4.790 -8.793 14.116 1.00 90.44 103 THR A O 1
ATOM 809 N N . GLU A 1 104 ? -4.314 -6.605 14.114 1.00 92.44 104 GLU A N 1
ATOM 810 C CA . GLU A 1 104 ? -4.927 -6.289 15.404 1.00 92.44 104 GLU A CA 1
ATOM 811 C C . GLU A 1 104 ? -6.447 -6.467 15.372 1.00 92.44 104 GLU A C 1
ATOM 813 O O . GLU A 1 104 ? -7.027 -6.987 16.326 1.00 92.44 104 GLU A O 1
ATOM 818 N N . GLU A 1 105 ? -7.105 -6.070 14.277 1.00 93.06 105 GLU A N 1
ATOM 819 C CA . GLU A 1 105 ? -8.535 -6.306 14.093 1.00 93.06 105 GLU A CA 1
ATOM 820 C C . GLU A 1 105 ? -8.845 -7.802 14.065 1.00 93.06 105 GLU A C 1
ATOM 822 O O . GLU A 1 105 ? -9.754 -8.264 14.763 1.00 93.06 105 GLU A O 1
ATOM 827 N N . LEU A 1 106 ? -8.074 -8.569 13.292 1.00 94.31 106 LEU A N 1
ATOM 828 C CA . LEU A 1 106 ? -8.251 -10.010 13.199 1.00 94.31 106 LEU A CA 1
ATOM 829 C C . LEU A 1 106 ? -8.029 -10.680 14.560 1.00 94.31 106 LEU A C 1
ATOM 831 O O . LEU A 1 106 ? -8.872 -11.461 15.001 1.00 94.31 106 LEU A O 1
ATOM 835 N N . GLN A 1 107 ? -6.940 -10.344 15.255 1.00 95.44 107 GLN A N 1
ATOM 836 C CA . GLN A 1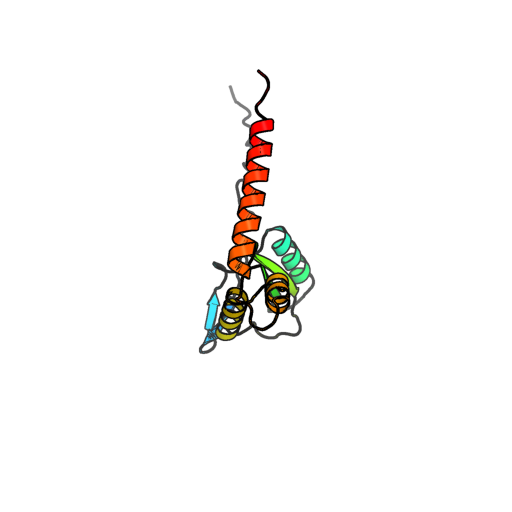 107 ? -6.652 -10.870 16.591 1.00 95.44 107 GLN A CA 1
ATOM 837 C C . GLN A 1 107 ? -7.758 -10.525 17.592 1.00 95.44 107 GLN A C 1
ATOM 839 O O . GLN A 1 107 ? -8.200 -11.405 18.332 1.00 95.44 107 GLN A O 1
ATOM 844 N N . TYR A 1 108 ? -8.261 -9.285 17.586 1.00 95.62 108 TYR A N 1
ATOM 845 C CA . TYR A 1 108 ? -9.382 -8.897 18.437 1.00 95.62 108 TYR A CA 1
ATOM 846 C C . TYR A 1 108 ? -10.607 -9.765 18.137 1.00 95.62 108 TYR A C 1
ATOM 848 O O . TYR A 1 108 ? -11.177 -10.360 19.051 1.00 95.62 108 TYR A O 1
ATOM 856 N N . ARG A 1 109 ? -11.004 -9.892 16.865 1.00 94.75 109 ARG A N 1
ATOM 857 C CA . ARG A 1 109 ? -12.201 -10.658 16.482 1.00 94.75 109 ARG A CA 1
ATOM 858 C C . ARG A 1 109 ? -12.072 -12.142 16.837 1.00 94.75 109 ARG A C 1
ATOM 860 O O . ARG A 1 109 ? -13.052 -12.739 17.269 1.00 94.75 109 ARG A O 1
ATOM 867 N N . MET A 1 110 ? -10.875 -12.718 16.723 1.00 94.69 110 MET A N 1
ATOM 868 C CA . MET A 1 110 ? -10.595 -14.102 17.134 1.00 94.69 110 MET A CA 1
ATOM 869 C C . MET A 1 110 ? -10.547 -14.287 18.656 1.00 94.69 110 MET A C 1
ATOM 871 O O . MET A 1 110 ? -10.705 -15.405 19.138 1.00 94.69 110 MET A O 1
ATOM 875 N N . SER A 1 111 ? -10.350 -13.212 19.424 1.00 94.88 111 SER A N 1
ATOM 876 C CA . SER A 1 111 ? -10.373 -13.261 20.891 1.00 94.88 111 SER A CA 1
ATOM 877 C C . SER A 1 111 ? -11.789 -13.264 21.486 1.00 94.88 111 SER A C 1
ATOM 879 O O . SER A 1 111 ? -11.956 -13.544 22.675 1.00 94.88 111 SER A O 1
ATOM 881 N N . ILE A 1 112 ? -12.815 -12.969 20.678 1.00 93.50 112 ILE A N 1
ATOM 882 C CA . ILE A 1 112 ? -14.213 -12.959 21.120 1.00 93.50 112 ILE A CA 1
ATOM 883 C C . ILE A 1 112 ? -14.663 -14.402 21.412 1.00 93.50 112 ILE A C 1
ATOM 885 O O . ILE A 1 112 ? -14.564 -15.259 20.530 1.00 93.50 112 ILE A O 1
ATOM 889 N N . PRO A 1 113 ? -15.194 -14.699 22.616 1.00 94.88 113 PRO A N 1
ATOM 890 C CA . PRO A 1 113 ? -15.631 -16.047 22.951 1.00 94.88 113 PRO A CA 1
ATOM 891 C C . PRO A 1 113 ? -16.711 -16.583 21.996 1.00 94.88 113 PRO A C 1
ATOM 893 O O . PRO A 1 113 ? -17.595 -15.826 21.576 1.00 94.88 113 PRO A O 1
ATOM 896 N N . PRO A 1 114 ? -16.716 -17.898 21.706 1.00 92.12 114 PRO A N 1
ATOM 897 C CA . PRO A 1 114 ? -17.739 -18.510 20.865 1.00 92.12 114 PRO A CA 1
ATOM 898 C C . PRO A 1 114 ? -19.161 -18.207 21.357 1.00 92.12 114 PRO A C 1
ATOM 900 O O . PRO A 1 114 ? -19.441 -18.239 22.555 1.00 92.12 114 PRO A O 1
ATOM 903 N N . GLY A 1 115 ? -20.071 -17.924 20.423 1.00 92.31 115 GLY A N 1
ATOM 904 C CA . GLY A 1 115 ? -21.471 -17.598 20.725 1.00 92.31 115 GLY A CA 1
ATOM 905 C C . GLY A 1 115 ? -21.719 -16.142 21.134 1.00 92.31 115 GLY A C 1
ATOM 906 O O . GLY A 1 115 ? -22.875 -15.750 21.291 1.00 92.31 115 GLY A O 1
ATOM 907 N N . GLN A 1 116 ? -20.671 -15.324 21.265 1.00 94.31 116 GLN A N 1
ATOM 908 C CA . GLN A 1 116 ? -20.813 -13.880 21.430 1.00 94.31 116 GLN A CA 1
ATOM 909 C C . GLN A 1 116 ? -20.808 -13.160 20.077 1.00 94.31 116 GLN A C 1
ATOM 911 O O . GLN A 1 116 ? -20.300 -13.656 19.072 1.00 94.31 116 GLN A O 1
ATOM 916 N N . ARG A 1 117 ? -21.428 -11.978 20.045 1.00 93.19 117 ARG A N 1
ATOM 917 C CA . ARG A 1 117 ? -21.492 -11.135 18.847 1.00 93.19 117 ARG A CA 1
ATOM 918 C C . ARG A 1 117 ? -20.170 -10.395 18.652 1.00 93.19 117 ARG A C 1
ATOM 920 O O . ARG A 1 117 ? -19.575 -9.957 19.626 1.00 93.19 117 ARG A O 1
ATOM 927 N N . ASP A 1 118 ? -19.790 -10.168 17.396 1.00 93.81 118 ASP A N 1
ATOM 928 C CA . ASP A 1 118 ? -18.680 -9.278 17.046 1.00 93.81 118 ASP A CA 1
ATOM 929 C C . ASP A 1 118 ? -18.908 -7.854 17.591 1.00 93.81 118 ASP A C 1
ATOM 9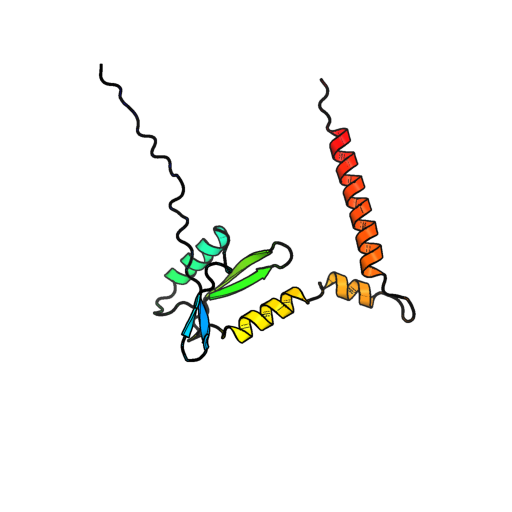31 O O . ASP A 1 118 ? -19.878 -7.172 17.229 1.00 93.81 118 ASP A O 1
ATOM 935 N N . THR A 1 119 ? -18.016 -7.422 18.482 1.00 94.88 119 THR A N 1
ATOM 936 C CA . THR A 1 119 ? -18.025 -6.110 19.138 1.00 94.88 119 THR A CA 1
ATOM 937 C C . THR A 1 119 ? -16.939 -5.163 18.637 1.00 94.88 119 THR A C 1
ATOM 939 O O . THR A 1 119 ? -16.934 -4.012 19.074 1.00 94.88 119 THR A O 1
ATOM 942 N N . TYR A 1 120 ? -16.077 -5.570 17.693 1.00 93.75 120 TYR A N 1
ATOM 943 C CA . TYR A 1 120 ? -14.869 -4.820 17.313 1.00 93.75 120 TYR A CA 1
ATOM 944 C C . TYR A 1 120 ? -15.163 -3.352 17.005 1.00 9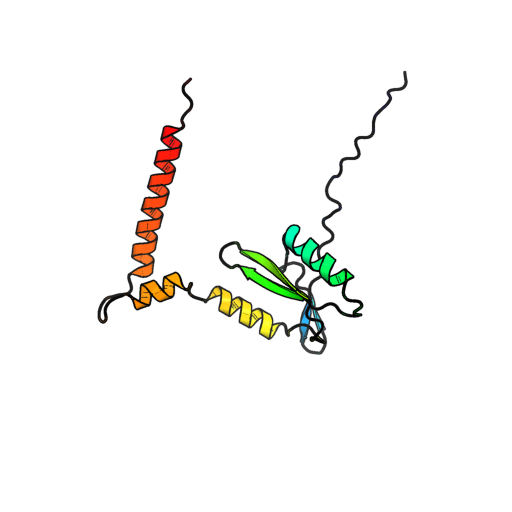3.75 120 TYR A C 1
ATOM 946 O O . TYR A 1 120 ? -14.622 -2.443 17.632 1.00 93.75 120 TYR A O 1
ATOM 954 N N . ARG A 1 121 ? -16.113 -3.105 16.097 1.00 92.75 121 ARG A N 1
ATOM 955 C CA . ARG A 1 121 ? -16.474 -1.743 15.675 1.00 92.75 121 ARG A CA 1
ATOM 956 C C . ARG A 1 121 ? -17.019 -0.890 16.821 1.00 92.75 121 ARG A C 1
ATOM 958 O O . ARG A 1 121 ? -16.754 0.311 16.876 1.00 92.75 121 ARG A O 1
ATOM 965 N N . LYS A 1 122 ? -17.799 -1.495 17.721 1.00 94.25 122 LYS A N 1
ATOM 966 C CA . LYS A 1 122 ? -18.401 -0.800 18.866 1.00 94.25 122 LYS A CA 1
ATOM 967 C C . LYS A 1 122 ? -17.322 -0.391 19.864 1.00 94.25 122 LYS A C 1
ATOM 969 O O . LYS A 1 122 ? -17.294 0.764 20.287 1.00 94.25 122 LYS A O 1
ATOM 974 N N . ASP A 1 123 ? -16.439 -1.320 20.203 1.00 95.12 123 ASP A N 1
ATOM 975 C CA . ASP A 1 123 ? -15.395 -1.103 21.198 1.00 95.12 123 ASP A CA 1
ATOM 976 C C . ASP A 1 123 ? -14.333 -0.139 20.672 1.00 95.12 123 ASP A C 1
ATOM 978 O O . ASP A 1 123 ? -13.969 0.805 21.375 1.00 95.12 123 ASP A O 1
ATOM 982 N N . LEU A 1 124 ? -13.931 -0.280 19.403 1.00 94.62 124 LEU A N 1
ATOM 983 C CA . LEU A 1 124 ? -13.036 0.665 18.737 1.00 94.62 124 LEU A CA 1
ATOM 984 C C . LEU A 1 124 ? -13.613 2.085 18.751 1.00 94.62 124 LEU A C 1
ATOM 986 O O . LEU A 1 124 ? -12.933 3.019 19.170 1.00 94.62 124 LEU A O 1
ATOM 990 N N . SER A 1 125 ? -14.890 2.253 18.391 1.00 93.75 125 SER A N 1
ATOM 991 C CA . SER A 1 125 ? -15.558 3.564 18.439 1.00 93.75 125 SER A CA 1
ATOM 992 C C . SER A 1 125 ? -15.571 4.149 19.856 1.00 93.75 125 SER A C 1
ATOM 994 O O . SER A 1 125 ? -15.355 5.349 20.047 1.00 93.75 125 SER A O 1
ATOM 996 N N . GLY A 1 126 ? -15.804 3.304 20.866 1.00 96.31 126 GLY A N 1
ATOM 997 C CA . GLY A 1 126 ? -15.757 3.697 22.271 1.00 96.31 126 GLY A CA 1
ATOM 998 C C . GLY A 1 126 ? -14.369 4.179 22.696 1.00 96.31 126 GLY A C 1
ATOM 999 O O . GLY A 1 126 ? -14.251 5.246 23.301 1.00 96.31 126 GLY A O 1
ATOM 1000 N N . MET A 1 127 ? -13.320 3.440 22.334 1.00 95.94 127 MET A N 1
ATOM 1001 C CA . MET A 1 127 ? -11.929 3.793 22.637 1.00 95.94 127 MET A CA 1
ATOM 1002 C C . MET A 1 127 ? -11.478 5.060 21.901 1.00 95.94 127 MET A C 1
ATOM 1004 O O . MET A 1 127 ? -10.878 5.945 22.513 1.00 95.94 127 MET A O 1
ATOM 1008 N N . MET A 1 128 ? -11.834 5.216 20.622 1.00 94.31 128 MET A N 1
ATOM 1009 C CA . MET A 1 128 ? -11.542 6.435 19.857 1.00 94.31 128 MET A CA 1
ATOM 1010 C C . MET A 1 128 ? -12.194 7.667 20.491 1.00 94.31 128 MET A C 1
ATOM 1012 O O . MET A 1 128 ? -11.556 8.713 20.611 1.00 94.31 128 MET A O 1
ATOM 1016 N N . LYS A 1 129 ? -13.439 7.546 20.971 1.00 96.12 129 LYS A N 1
ATOM 1017 C CA . LYS A 1 129 ? -14.106 8.630 21.703 1.00 96.12 129 LYS A CA 1
ATOM 1018 C C . LYS A 1 129 ? -13.332 9.018 22.967 1.00 96.12 129 LYS A C 1
ATOM 1020 O O . LYS A 1 129 ? -13.117 10.204 23.205 1.00 96.12 129 LYS A O 1
ATOM 1025 N N . GLN A 1 130 ? -12.869 8.039 23.745 1.00 95.88 130 GLN A N 1
ATOM 1026 C CA . GLN A 1 130 ? -12.075 8.298 24.952 1.00 95.88 130 GLN A CA 1
ATOM 1027 C C . GLN A 1 130 ? -10.751 9.011 24.636 1.00 95.88 130 GLN A C 1
ATOM 1029 O O . GLN A 1 130 ? -10.380 9.957 25.338 1.00 95.88 130 GLN A O 1
ATOM 1034 N N . LEU A 1 131 ? -10.066 8.600 23.564 1.00 95.31 131 LEU A N 1
ATOM 1035 C CA . LEU A 1 131 ? -8.850 9.247 23.061 1.00 95.31 131 LEU A CA 1
ATOM 1036 C C . LEU A 1 131 ? -9.100 10.710 22.670 1.00 95.31 131 LEU A C 1
ATOM 1038 O O . LEU A 1 131 ? -8.354 11.599 23.087 1.00 95.31 131 LEU A O 1
ATOM 1042 N N . LEU A 1 132 ? -10.184 10.987 21.943 1.00 94.81 132 LEU A N 1
ATOM 1043 C CA . LEU A 1 132 ? -10.564 12.352 21.567 1.00 94.81 132 LEU A CA 1
ATOM 1044 C C . LEU A 1 132 ? -10.881 13.222 22.789 1.00 94.81 132 LEU A C 1
ATOM 1046 O O . LEU A 1 132 ? -10.437 14.369 22.871 1.00 94.81 132 LEU A O 1
ATOM 1050 N N . ASP A 1 133 ? -11.609 12.682 23.764 1.00 95.44 133 ASP A N 1
ATOM 1051 C CA . ASP A 1 133 ? -11.939 13.396 24.999 1.00 95.44 133 ASP A CA 1
ATOM 1052 C C . ASP A 1 133 ? -10.685 13.676 25.845 1.00 95.44 133 ASP A C 1
ATOM 1054 O O . ASP A 1 133 ? -10.591 14.699 26.530 1.00 95.44 133 ASP A O 1
ATOM 1058 N N . HIS A 1 134 ? -9.685 12.794 25.803 1.00 94.38 134 HIS A N 1
ATOM 1059 C CA . HIS A 1 134 ? -8.375 13.046 26.401 1.00 94.38 134 HIS A CA 1
ATOM 1060 C C . HIS A 1 134 ? -7.627 14.190 25.691 1.00 94.38 134 HIS A C 1
ATOM 1062 O O . HIS A 1 134 ? -7.136 15.104 26.358 1.00 94.38 134 HIS A O 1
ATOM 1068 N N . GLN A 1 135 ? -7.600 14.191 24.353 1.00 93.56 135 GLN A N 1
ATOM 1069 C CA . GLN A 1 135 ? -6.941 15.224 23.545 1.00 93.56 135 GLN A CA 1
ATOM 1070 C C . GLN A 1 135 ? -7.546 16.618 23.791 1.00 93.56 135 GLN A C 1
ATOM 1072 O O . GLN A 1 135 ? -6.819 17.584 24.031 1.00 93.56 135 GLN A O 1
ATOM 1077 N N . LYS A 1 136 ? -8.882 16.719 23.811 1.00 93.38 136 LYS A N 1
ATOM 1078 C CA . LYS A 1 136 ? -9.604 17.978 24.068 1.00 93.38 136 LYS A CA 1
ATOM 1079 C C . LYS A 1 136 ? -9.269 18.571 25.437 1.00 93.38 136 LYS A C 1
ATOM 1081 O O . LYS A 1 136 ? -9.043 19.773 25.551 1.00 93.38 136 LYS A O 1
ATOM 1086 N N . ARG A 1 137 ? -9.190 17.729 26.473 1.00 92.50 137 ARG A N 1
ATOM 1087 C CA . ARG A 1 137 ? -8.826 18.162 27.833 1.00 92.50 137 ARG A CA 1
ATOM 1088 C C . ARG A 1 137 ? -7.406 18.724 27.902 1.00 92.50 137 ARG A C 1
ATOM 1090 O O . ARG A 1 137 ? -7.198 19.747 28.548 1.00 92.50 137 ARG A O 1
ATOM 1097 N N . LYS A 1 138 ? -6.445 18.109 27.202 1.00 90.56 138 LYS A N 1
ATOM 1098 C CA . LYS A 1 138 ? -5.068 18.627 27.112 1.00 90.56 138 LYS A CA 1
ATOM 1099 C C . LYS A 1 138 ? -5.009 20.019 26.481 1.00 90.56 138 LYS A C 1
ATOM 1101 O O . LYS A 1 138 ? -4.311 20.885 26.998 1.00 90.56 138 LYS A O 1
ATOM 1106 N N . GLN A 1 139 ? -5.764 20.245 25.409 1.00 87.81 139 GLN A N 1
ATOM 1107 C CA . GLN A 1 139 ? -5.786 21.534 24.709 1.00 87.81 139 GLN A CA 1
ATOM 1108 C C . GLN A 1 139 ? -6.410 22.651 25.559 1.00 87.81 139 GLN A C 1
ATOM 1110 O O . GLN A 1 139 ? -5.900 23.766 25.582 1.00 87.81 139 GLN A O 1
ATOM 1115 N N . GLN A 1 140 ? -7.463 22.350 26.324 1.00 80.12 140 GLN A N 1
ATOM 1116 C CA . GLN A 1 140 ? -8.090 23.328 27.225 1.00 80.12 140 GLN A CA 1
ATOM 1117 C C . GLN A 1 140 ? -7.151 23.766 28.364 1.00 80.12 140 GLN A C 1
ATOM 1119 O O . GLN A 1 140 ? -7.152 24.937 28.745 1.00 80.12 140 GLN A O 1
ATOM 1124 N N . GLY A 1 141 ? -6.300 22.857 28.853 1.00 70.75 141 GLY A N 1
ATOM 1125 C CA . GLY A 1 141 ? -5.289 23.143 29.876 1.00 70.75 141 GLY A CA 1
ATOM 1126 C C . GLY A 1 141 ? -4.080 23.966 29.402 1.00 70.75 141 GLY A C 1
ATOM 1127 O O . GLY A 1 141 ? -3.301 24.406 30.242 1.00 70.75 141 GLY A O 1
ATOM 1128 N N . GLN A 1 142 ? -3.917 24.193 28.092 1.00 61.41 142 GLN A N 1
ATOM 1129 C CA . GLN A 1 142 ? -2.818 24.976 27.500 1.00 61.41 142 GLN A CA 1
ATOM 1130 C C . GLN A 1 142 ? -3.194 26.428 27.157 1.00 61.41 142 GLN A C 1
ATOM 1132 O O . GLN A 1 142 ? -2.389 27.140 26.558 1.00 61.41 142 GLN A O 1
ATOM 1137 N N . SER A 1 143 ? -4.388 26.897 27.541 1.00 54.75 143 SER A N 1
ATOM 1138 C CA . SER A 1 143 ? -4.780 28.298 27.324 1.00 54.75 143 SER A CA 1
ATOM 1139 C C . SER A 1 143 ? -3.749 29.247 27.969 1.00 54.75 143 SER A C 1
ATOM 1141 O O . SER A 1 143 ? -3.453 29.089 29.157 1.00 54.75 143 SER A O 1
ATOM 1143 N N . PRO A 1 144 ? -3.176 30.215 27.225 1.00 56.38 144 PRO A N 1
ATOM 1144 C CA . PRO A 1 144 ? -2.083 31.039 27.724 1.00 56.38 144 PRO A CA 1
ATOM 1145 C C . PRO A 1 144 ? -2.566 31.909 28.887 1.00 56.38 144 PRO A C 1
ATOM 1147 O O . PRO A 1 144 ? -3.576 32.609 28.778 1.00 56.38 144 PRO A O 1
ATOM 1150 N N . LYS A 1 145 ? -1.832 31.868 30.006 1.00 60.66 145 LYS A N 1
ATOM 1151 C CA . LYS A 1 145 ? -1.969 32.863 31.075 1.00 60.66 145 LYS A CA 1
ATOM 1152 C C . LYS A 1 145 ? -1.639 34.229 30.466 1.00 60.66 145 LYS A C 1
ATOM 1154 O O . LYS A 1 145 ? -0.510 34.428 30.023 1.00 60.66 145 LYS A O 1
ATOM 1159 N N . ARG A 1 146 ? -2.652 35.093 30.374 1.00 48.25 146 ARG A N 1
ATOM 1160 C CA . ARG A 1 146 ? -2.495 36.513 30.038 1.00 48.25 146 ARG A CA 1
ATOM 1161 C C . ARG A 1 146 ? -1.714 37.240 31.122 1.00 48.25 146 ARG A C 1
ATOM 1163 O O . ARG A 1 146 ? -1.878 36.851 32.301 1.00 48.25 146 ARG A O 1
#

pLDDT: mean 84.54, std 17.16, range [33.72, 97.12]

Sequence (146 aa):
MADGGYNHRRADDDDDDPLTTGVMGNEQTSVDMSRYVKLPASERFRLEADKLETNARIHIAEVGFDPLSGEWYYLTMRPDKVAPNHISTVLGTLLELSESLTTEELQYRMSIPPGQRDTYRKDLSGMMKQLLDHQKRKQQGQSPKR

Foldseek 3Di:
DDDPDPPPPPPPDPPCPQPFDWAAEPPRDIDTCSVQAGADPVQVVVQVVQVVVDPDPDWDFDWDADPVVRHIHTDHICPVDPHHHYPVVVVVVVVCNVPDDDPVLVVQQVPDDPPDDDCSVVVVVVVVVVVVVVVVVVVVVPDDDD

Radius of gyration: 24.32 Å; chains: 1; bounding box: 45×75×57 Å